Protein AF-A0A3B0ZBC6-F1 (afdb_monomer_lite)

pLDDT: mean 84.9, std 15.96, range [41.78, 98.44]

Radius of gyration: 20.42 Å; chains: 1; bounding box: 63×28×61 Å

Foldseek 3Di:
DDDPDPVPDDPVVVVVVVVVVVVLFFFDFDAKAKEDLPAADAPPDDDDPPDDSNQKIKMWIWGDDPPFIKIKIWIAGPVRHTPDIFIWTWHRAWDDDPDDDPVAPPPDFTWTWTATPNGTWIWTDRHPDRYIHTDPPVVCCCRPPVPDD

Secondary structure (DSSP, 8-state):
-----GGGS-HHHHHHHHHHHHHTTSPEEEEEEEE-TTSPPPTT----TT--GGGEEEEEEEEE-SS-EEEEEEEEETT--EEEEEEEEE-SS-B--SS--TTSPTT-SEEEEEEETTEEEEEEE-SSSSEEEE---HHHHIIIIIT--

Organism: NCBI:txid652676

Structure (mmCIF, N/CA/C/O backbone):
data_AF-A0A3B0ZBC6-F1
#
_entry.id   AF-A0A3B0ZBC6-F1
#
loop_
_atom_site.group_PDB
_atom_site.id
_atom_site.type_symbol
_atom_site.label_atom_id
_atom_site.label_alt_id
_atom_site.label_comp_id
_atom_site.label_asym_id
_atom_site.label_entity_id
_atom_site.label_seq_id
_atom_site.pdbx_PDB_ins_code
_atom_site.Cartn_x
_atom_site.Cartn_y
_atom_site.Cartn_z
_atom_site.occupancy
_atom_site.B_iso_or_equiv
_atom_site.auth_seq_id
_atom_site.auth_comp_id
_atom_site.auth_asym_id
_atom_site.auth_atom_id
_atom_site.pdbx_PDB_model_num
ATOM 1 N N . MET A 1 1 ? 42.686 1.312 35.443 1.00 41.78 1 MET A N 1
ATOM 2 C CA . MET A 1 1 ? 41.661 1.709 34.455 1.00 41.78 1 MET A CA 1
ATOM 3 C C . MET A 1 1 ? 40.325 1.563 35.169 1.00 41.78 1 MET A C 1
ATOM 5 O O . MET A 1 1 ? 40.028 0.471 35.619 1.00 41.78 1 MET A O 1
ATOM 9 N N . SER A 1 2 ? 39.668 2.675 35.506 1.00 43.94 2 SER A N 1
ATOM 10 C CA . SER A 1 2 ? 38.546 2.700 36.460 1.00 43.94 2 SER A CA 1
ATOM 11 C C . SER A 1 2 ? 37.248 2.289 35.766 1.00 43.94 2 SER A C 1
ATOM 13 O O . SER A 1 2 ? 36.733 3.044 34.941 1.00 43.94 2 SER A O 1
ATOM 15 N N . ASP A 1 3 ? 36.731 1.111 36.120 1.00 49.94 3 ASP A N 1
ATOM 16 C CA . ASP A 1 3 ? 35.382 0.664 35.775 1.00 49.94 3 ASP A CA 1
ATOM 17 C C . ASP A 1 3 ? 34.362 1.561 36.480 1.00 49.94 3 ASP A C 1
ATOM 19 O O . ASP A 1 3 ? 34.020 1.388 37.654 1.00 49.94 3 ASP A O 1
ATOM 23 N N . LYS A 1 4 ? 33.884 2.580 35.765 1.00 50.72 4 LYS A N 1
ATOM 24 C CA . LYS A 1 4 ? 32.774 3.410 36.227 1.00 50.72 4 LYS A CA 1
ATOM 25 C C . LYS A 1 4 ? 31.479 2.622 36.047 1.00 50.72 4 LYS A C 1
ATOM 27 O O . LYS A 1 4 ? 30.838 2.673 35.003 1.00 50.72 4 LYS A O 1
ATOM 32 N N . ASN A 1 5 ? 31.113 1.885 37.093 1.00 54.44 5 ASN A N 1
ATOM 33 C CA . ASN A 1 5 ? 29.823 1.218 37.227 1.00 54.44 5 ASN A CA 1
ATOM 34 C C . ASN A 1 5 ? 28.679 2.231 37.052 1.00 54.44 5 ASN A C 1
ATOM 36 O O . ASN A 1 5 ? 28.522 3.145 37.860 1.00 54.44 5 ASN A O 1
ATOM 40 N N . ILE A 1 6 ? 27.842 2.034 36.033 1.00 55.28 6 ILE A N 1
ATOM 41 C CA . ILE A 1 6 ? 26.668 2.869 35.697 1.00 55.28 6 ILE A CA 1
ATOM 42 C C . ILE A 1 6 ? 25.692 3.014 36.889 1.00 55.28 6 ILE A C 1
ATOM 44 O O . ILE A 1 6 ? 24.939 3.986 36.991 1.00 55.28 6 ILE A O 1
ATOM 48 N N . PHE A 1 7 ? 25.749 2.094 37.856 1.00 57.31 7 PHE A N 1
ATOM 49 C CA . PHE A 1 7 ? 24.942 2.105 39.075 1.00 57.31 7 PHE A CA 1
ATOM 50 C C . PHE A 1 7 ? 25.251 3.250 40.055 1.00 57.31 7 PHE A C 1
ATOM 52 O O . PHE A 1 7 ? 24.405 3.530 40.906 1.00 57.31 7 PHE A O 1
ATOM 59 N N . SER A 1 8 ? 26.376 3.961 39.919 1.00 61.16 8 SER A N 1
ATOM 60 C CA . SER A 1 8 ? 26.730 5.097 40.791 1.00 61.16 8 SER A CA 1
ATOM 61 C C . SER A 1 8 ? 26.214 6.458 40.307 1.00 61.16 8 SER A C 1
ATOM 63 O O . SER A 1 8 ? 26.378 7.458 41.002 1.00 61.16 8 SER A O 1
ATOM 65 N N . LEU A 1 9 ? 25.570 6.521 39.135 1.00 60.12 9 LEU A N 1
ATOM 66 C CA . LEU A 1 9 ? 25.073 7.782 38.586 1.00 60.12 9 LEU A CA 1
ATOM 67 C C . LEU A 1 9 ? 23.843 8.306 39.359 1.00 60.12 9 LEU A C 1
ATOM 69 O O . LEU A 1 9 ? 22.997 7.508 39.788 1.00 60.12 9 LEU A O 1
ATOM 73 N N . PRO A 1 10 ? 23.703 9.637 39.513 1.00 67.00 10 PRO A N 1
ATOM 74 C CA . PRO A 1 10 ? 22.519 10.244 40.119 1.00 67.00 10 PRO A CA 1
ATOM 75 C C . PRO A 1 10 ? 21.258 9.912 39.306 1.00 67.00 10 PRO A C 1
ATOM 77 O O . PRO A 1 10 ? 21.318 9.709 38.092 1.00 67.00 10 PRO A O 1
ATOM 80 N N . ALA A 1 11 ? 20.101 9.844 39.974 1.00 63.34 11 ALA A N 1
ATOM 81 C CA . ALA A 1 11 ? 18.840 9.394 39.373 1.00 63.34 11 ALA A CA 1
ATOM 82 C C . ALA A 1 11 ? 18.461 10.169 38.095 1.00 63.34 11 ALA A C 1
ATOM 84 O O . ALA A 1 11 ? 17.977 9.572 37.138 1.00 63.34 11 ALA A O 1
ATOM 85 N N . SER A 1 12 ? 18.773 11.467 38.035 1.00 54.94 12 SER A N 1
ATOM 86 C CA . SER A 1 12 ? 18.583 12.317 36.852 1.00 54.94 12 SER A CA 1
ATOM 87 C C . SER A 1 12 ? 19.389 11.850 35.632 1.00 54.94 12 SER A C 1
ATOM 89 O O . SER A 1 12 ? 18.866 11.835 34.521 1.00 54.94 12 SER A O 1
ATOM 91 N N . TYR A 1 13 ? 20.628 11.394 35.833 1.00 60.81 13 TYR A N 1
ATOM 92 C CA . TYR A 1 13 ? 21.471 10.845 34.768 1.00 60.81 13 TYR A CA 1
ATOM 93 C C . TYR A 1 13 ? 21.018 9.450 34.332 1.00 60.81 13 TYR A C 1
ATOM 95 O O . TYR A 1 13 ? 21.04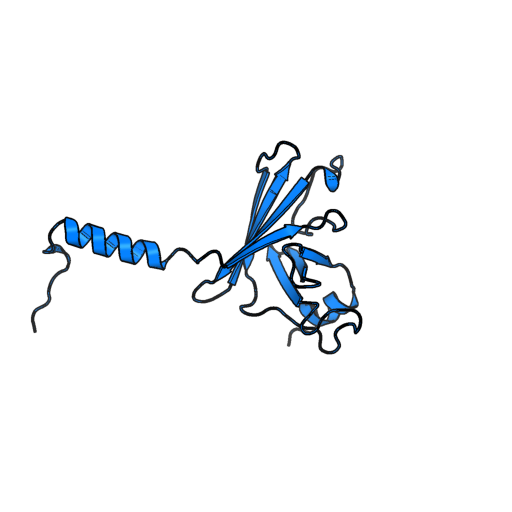9 9.146 33.144 1.00 60.81 13 TYR A O 1
ATOM 103 N N . LYS A 1 14 ? 20.544 8.610 35.260 1.00 60.31 14 LYS A N 1
ATOM 104 C CA . LYS A 1 14 ? 19.974 7.292 34.923 1.00 60.31 14 LYS A CA 1
ATOM 105 C C . LYS A 1 14 ? 18.704 7.429 34.081 1.00 60.31 14 LYS A C 1
ATOM 107 O O . LYS A 1 14 ? 18.565 6.722 33.089 1.00 60.31 14 LYS A O 1
ATOM 112 N N . ILE A 1 15 ? 17.825 8.373 34.427 1.00 61.81 15 ILE A N 1
ATOM 113 C CA . ILE A 1 15 ? 16.622 8.687 33.642 1.00 61.81 15 ILE A CA 1
ATOM 114 C C . ILE A 1 15 ? 17.011 9.201 32.252 1.00 61.81 15 ILE A C 1
ATOM 116 O O . ILE A 1 15 ? 16.472 8.715 31.265 1.00 61.81 15 ILE A O 1
ATOM 120 N N . ALA A 1 16 ? 17.985 10.112 32.153 1.00 60.56 16 ALA A N 1
ATOM 121 C CA . ALA A 1 16 ? 18.453 10.627 30.866 1.00 60.56 16 ALA A CA 1
ATOM 122 C C . ALA A 1 16 ? 19.068 9.533 29.968 1.00 60.56 16 ALA A C 1
ATOM 124 O O . ALA A 1 16 ? 18.787 9.495 28.772 1.00 60.56 16 ALA A O 1
ATOM 125 N N . VAL A 1 17 ? 19.853 8.611 30.539 1.00 60.88 17 VAL A N 1
ATOM 126 C CA . VAL A 1 17 ? 20.435 7.468 29.810 1.00 60.88 17 VAL A CA 1
ATOM 127 C C . VAL A 1 17 ? 19.352 6.482 29.362 1.00 60.88 17 VAL A C 1
ATOM 129 O O . VAL A 1 17 ? 19.368 6.046 28.216 1.00 60.88 17 VAL A O 1
ATOM 132 N N . ILE A 1 18 ? 18.373 6.167 30.217 1.00 60.47 18 ILE A N 1
ATOM 133 C CA . ILE A 1 18 ? 17.237 5.308 29.844 1.00 60.47 18 ILE A CA 1
ATOM 134 C C . ILE A 1 18 ? 16.399 5.975 28.744 1.00 60.47 18 ILE A C 1
ATOM 136 O O . ILE A 1 18 ? 16.032 5.320 27.776 1.00 60.47 18 ILE A O 1
ATOM 140 N N . MET A 1 19 ? 16.141 7.280 28.839 1.00 58.19 19 MET A N 1
ATOM 141 C CA . MET A 1 19 ? 15.355 8.015 27.845 1.00 58.19 19 MET A CA 1
ATOM 142 C C . MET A 1 19 ? 16.068 8.097 26.486 1.00 58.19 19 MET A C 1
ATOM 144 O O . MET A 1 19 ? 15.410 7.949 25.458 1.00 58.19 19 MET A O 1
ATOM 148 N N . SER A 1 20 ? 17.402 8.250 26.459 1.00 56.81 20 SER A N 1
ATOM 149 C CA . SER A 1 20 ? 18.165 8.227 25.199 1.00 56.81 20 SER A CA 1
ATOM 150 C C . SER A 1 20 ? 18.244 6.822 24.576 1.00 56.81 20 SER A C 1
ATOM 152 O O . SER A 1 20 ? 18.172 6.682 23.352 1.00 56.81 20 SER A O 1
ATOM 154 N N . LEU A 1 21 ? 18.287 5.768 25.400 1.00 54.16 21 LEU A N 1
ATOM 155 C CA . LEU A 1 21 ? 18.194 4.375 24.944 1.00 54.16 21 LEU A CA 1
ATOM 156 C C . LEU A 1 21 ? 16.801 4.030 24.394 1.00 54.16 21 LEU A C 1
ATOM 158 O O . LEU A 1 21 ? 16.717 3.357 23.373 1.00 54.16 21 LEU A O 1
ATOM 162 N N . VAL A 1 22 ? 15.720 4.522 25.009 1.00 52.81 22 VAL A N 1
ATOM 163 C CA . VAL A 1 22 ? 14.333 4.275 24.561 1.00 52.81 22 VAL A CA 1
ATOM 164 C C . VAL A 1 22 ? 14.011 5.009 23.252 1.00 52.81 22 VAL A C 1
ATOM 166 O O . VAL A 1 22 ? 13.323 4.454 22.396 1.00 52.81 22 VAL A O 1
ATOM 169 N N . PHE A 1 23 ? 14.557 6.212 23.037 1.00 48.59 23 PHE A N 1
ATOM 170 C CA . PHE A 1 23 ? 14.397 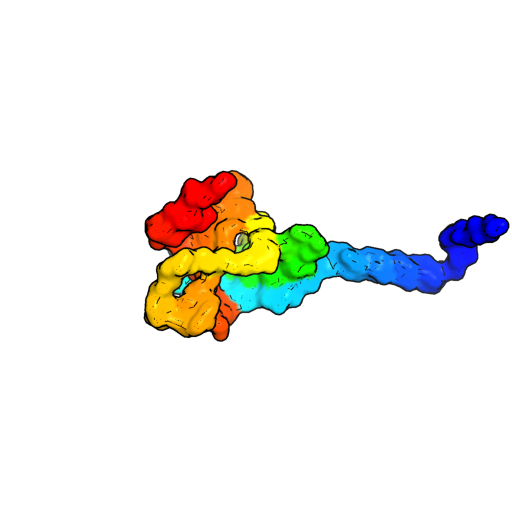6.935 21.766 1.00 48.59 23 PHE A CA 1
ATOM 171 C C . PHE A 1 23 ? 15.093 6.251 20.583 1.00 48.59 23 PHE A C 1
ATOM 173 O O . PHE A 1 23 ? 14.674 6.428 19.443 1.00 48.59 23 PHE A O 1
ATOM 180 N N . SER A 1 24 ? 16.118 5.437 20.841 1.00 49.84 24 SER A N 1
ATOM 181 C CA . SER A 1 24 ? 16.903 4.781 19.788 1.00 49.84 24 SER A CA 1
ATOM 182 C C . SER A 1 24 ? 16.216 3.550 19.172 1.00 49.84 24 SER A C 1
ATOM 184 O O . SER A 1 24 ? 16.752 2.971 18.229 1.00 49.84 24 SER A O 1
ATOM 186 N N . ILE A 1 25 ? 15.055 3.124 19.692 1.00 53.09 25 ILE A N 1
ATOM 187 C CA . ILE A 1 25 ? 14.391 1.860 19.303 1.00 53.09 25 ILE A CA 1
ATOM 188 C C . ILE A 1 25 ? 13.072 2.070 18.545 1.00 53.09 25 ILE A C 1
ATOM 190 O O . ILE A 1 25 ? 12.542 1.124 17.964 1.00 53.09 25 ILE A O 1
ATOM 194 N N . ALA A 1 26 ? 12.529 3.288 18.522 1.00 57.31 26 ALA A N 1
ATOM 195 C CA . ALA A 1 26 ? 11.337 3.597 17.742 1.00 57.31 26 ALA A CA 1
ATOM 196 C C . ALA A 1 26 ? 11.763 4.121 16.367 1.00 57.31 26 ALA A C 1
ATOM 198 O O . ALA A 1 26 ? 12.357 5.193 16.273 1.00 57.31 26 ALA A O 1
ATOM 199 N N . GLY A 1 27 ? 11.479 3.367 15.300 1.00 64.00 27 GLY A N 1
ATOM 200 C CA . GLY A 1 27 ? 11.673 3.859 13.935 1.00 64.00 27 GLY A CA 1
ATOM 201 C C . GLY A 1 27 ? 10.962 5.203 13.747 1.00 64.00 27 GLY A C 1
ATOM 202 O O . GLY A 1 27 ? 9.851 5.404 14.247 1.00 64.00 27 GLY A O 1
ATOM 203 N N . CYS A 1 28 ? 11.599 6.141 13.048 1.00 76.38 28 CYS A N 1
ATOM 204 C CA . CYS A 1 28 ? 10.958 7.405 12.707 1.00 76.38 28 CYS A CA 1
ATOM 205 C C . CYS A 1 28 ? 9.931 7.150 11.606 1.00 76.38 28 CYS A C 1
ATOM 207 O O . CYS A 1 28 ? 10.257 6.554 10.577 1.00 76.38 28 CYS A O 1
ATOM 209 N N . LYS A 1 29 ? 8.698 7.616 11.820 1.00 88.44 29 LYS A N 1
ATOM 210 C CA . LYS A 1 29 ? 7.683 7.652 10.770 1.00 88.44 29 LYS A CA 1
ATOM 211 C C . LYS A 1 29 ? 8.182 8.566 9.656 1.00 88.44 29 LYS A C 1
ATOM 213 O O . LYS A 1 29 ? 8.371 9.758 9.884 1.00 88.44 29 LYS A O 1
ATOM 218 N N . GLU A 1 30 ? 8.395 8.002 8.479 1.00 88.06 30 GLU A N 1
ATOM 219 C CA . GLU A 1 30 ? 8.911 8.724 7.321 1.00 88.06 30 GLU A CA 1
ATOM 220 C C . GLU A 1 30 ? 7.772 9.366 6.529 1.00 88.06 30 GLU A C 1
ATOM 222 O O . GLU A 1 30 ? 7.844 10.534 6.154 1.00 88.06 30 GLU A O 1
ATOM 227 N N . SER A 1 31 ? 6.695 8.615 6.296 1.00 92.69 31 SER A N 1
ATOM 228 C CA . SER A 1 31 ? 5.596 9.048 5.433 1.00 92.69 31 SER A CA 1
ATOM 229 C C . SER A 1 31 ? 4.288 8.309 5.733 1.00 92.69 31 SER A C 1
ATOM 231 O O . SER A 1 31 ? 4.271 7.290 6.430 1.00 92.69 31 SER A O 1
ATOM 233 N N . SER A 1 32 ? 3.183 8.868 5.232 1.00 96.75 32 SER A N 1
ATOM 234 C CA . SER A 1 32 ? 1.824 8.330 5.345 1.00 96.75 32 SER A CA 1
ATOM 235 C C . SER A 1 32 ? 1.106 8.389 4.017 1.00 96.75 32 SER A C 1
ATOM 237 O O . SER A 1 32 ? 1.160 9.410 3.334 1.00 96.75 32 SER A O 1
ATOM 239 N N . PHE A 1 33 ? 0.345 7.341 3.733 1.00 98.19 33 PHE A N 1
ATOM 240 C CA . PHE A 1 33 ? -0.455 7.224 2.526 1.00 98.19 33 PHE A CA 1
ATOM 241 C C . PHE A 1 33 ? -1.833 6.657 2.843 1.00 98.19 33 PHE A C 1
ATOM 243 O O . PHE A 1 33 ? -2.029 5.949 3.837 1.00 98.19 33 PHE A O 1
ATOM 250 N N . GLU A 1 34 ? -2.779 6.936 1.960 1.00 98.19 34 GLU A N 1
ATOM 251 C CA . GLU A 1 34 ? -4.120 6.367 1.967 1.00 98.19 34 GLU A CA 1
ATOM 252 C C . GLU A 1 34 ? -4.314 5.470 0.743 1.00 98.19 34 GLU A C 1
ATOM 254 O O . GLU A 1 34 ? -3.836 5.769 -0.351 1.00 98.19 34 GLU A O 1
ATOM 259 N N . LEU A 1 35 ? -4.990 4.339 0.930 1.00 98.25 35 LEU A N 1
ATOM 260 C CA . LEU A 1 35 ? -5.336 3.460 -0.178 1.00 98.25 35 LEU A CA 1
ATOM 261 C C . LEU A 1 35 ? -6.363 4.174 -1.055 1.00 98.25 35 LEU A C 1
ATOM 263 O O . LEU A 1 35 ? -7.401 4.612 -0.552 1.00 98.25 35 LEU A O 1
ATOM 267 N N . SER A 1 36 ? -6.108 4.232 -2.360 1.00 97.75 36 SER A N 1
ATOM 268 C CA . SER A 1 36 ? -7.053 4.812 -3.312 1.00 97.75 36 SER A CA 1
ATOM 269 C C . SER A 1 36 ? -8.452 4.176 -3.181 1.00 97.75 36 SER A C 1
ATOM 271 O O . SER A 1 36 ? -8.552 2.948 -3.036 1.00 97.75 36 SER A O 1
ATOM 273 N N . PRO A 1 37 ? -9.543 4.965 -3.269 1.00 94.25 37 PRO A N 1
ATOM 274 C CA . PRO A 1 37 ? -10.910 4.440 -3.327 1.00 94.25 37 PRO A CA 1
ATOM 275 C C . PRO A 1 37 ? -11.144 3.484 -4.505 1.00 94.25 37 PRO A C 1
ATOM 277 O O . PRO A 1 37 ? -11.954 2.570 -4.404 1.00 94.25 37 PRO A O 1
ATOM 280 N N . GLU A 1 38 ? -10.408 3.665 -5.604 1.00 94.81 38 GLU A N 1
ATOM 281 C CA . GLU A 1 38 ? -10.494 2.817 -6.801 1.00 94.81 38 GLU A CA 1
ATOM 282 C C . GLU A 1 38 ? -9.695 1.514 -6.669 1.00 94.81 38 GLU A C 1
ATOM 284 O O . GLU A 1 38 ? -9.802 0.619 -7.505 1.00 94.81 38 GLU A O 1
ATOM 289 N N . SER A 1 39 ? -8.860 1.398 -5.635 1.00 96.56 39 SER A N 1
ATOM 290 C CA . SER A 1 39 ? -8.037 0.217 -5.417 1.00 96.56 39 SER A CA 1
ATOM 291 C C . SER A 1 39 ? -8.745 -0.794 -4.521 1.00 96.56 39 SER A C 1
ATOM 293 O O . SER A 1 39 ? -9.440 -0.431 -3.570 1.00 96.56 39 SER A O 1
ATOM 295 N N . ARG A 1 40 ? -8.534 -2.086 -4.783 1.00 96.12 40 ARG A N 1
ATOM 296 C CA . ARG A 1 40 ? -8.986 -3.164 -3.895 1.00 96.12 40 ARG A CA 1
ATOM 297 C C . ARG A 1 40 ? -8.245 -3.143 -2.553 1.00 96.12 40 ARG A C 1
ATOM 299 O O . ARG A 1 40 ? -7.166 -2.568 -2.431 1.00 96.12 40 ARG A O 1
ATOM 306 N N . LEU A 1 41 ? -8.798 -3.826 -1.549 1.00 96.50 41 LEU A N 1
ATOM 307 C CA . LEU A 1 41 ? -8.051 -4.107 -0.321 1.00 96.50 41 LEU A CA 1
ATOM 308 C C . LEU A 1 41 ? -6.864 -5.049 -0.614 1.00 96.50 41 LEU A C 1
ATOM 310 O O . LEU A 1 41 ? -6.912 -5.822 -1.580 1.00 96.50 41 LEU A O 1
ATOM 314 N N . PRO A 1 42 ? -5.799 -5.001 0.205 1.00 96.62 42 PRO A N 1
ATOM 315 C CA . PRO A 1 42 ? -4.721 -5.974 0.138 1.00 96.62 42 PRO A CA 1
ATOM 316 C C . PRO A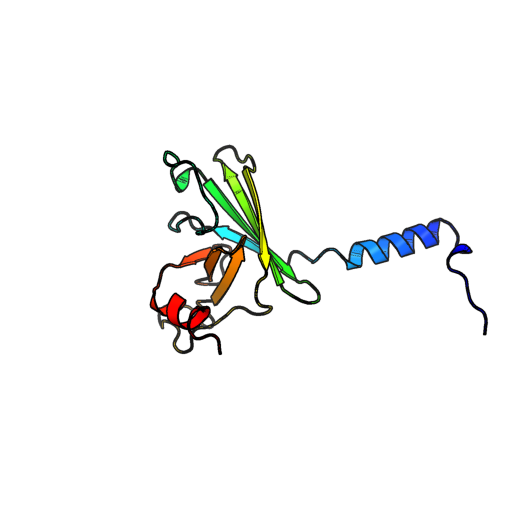 1 42 ? -5.209 -7.410 0.347 1.00 96.62 42 PRO A C 1
ATOM 318 O O . PRO A 1 42 ? -6.103 -7.648 1.156 1.00 96.62 42 PRO A O 1
ATOM 321 N N . LYS A 1 43 ? -4.562 -8.374 -0.313 1.00 95.62 43 LYS A N 1
ATOM 322 C CA . LYS A 1 43 ? -4.904 -9.808 -0.283 1.00 95.62 43 LYS A CA 1
ATOM 323 C C . LYS A 1 43 ? -4.805 -10.437 1.110 1.00 95.62 43 LYS A C 1
ATOM 325 O O . LYS A 1 43 ? -5.450 -11.442 1.361 1.00 95.62 43 LYS A O 1
ATOM 330 N N . TRP A 1 44 ? -4.019 -9.851 2.015 1.00 95.25 44 TRP A N 1
ATOM 331 C CA . TRP A 1 44 ? -3.908 -10.280 3.416 1.00 95.25 44 TRP A CA 1
ATOM 332 C C . TRP A 1 44 ? -4.988 -9.683 4.337 1.00 95.25 44 TRP A C 1
ATOM 334 O O . TRP A 1 44 ? -4.944 -9.908 5.546 1.00 95.25 44 TRP A O 1
ATOM 344 N N . ILE A 1 45 ? -5.913 -8.873 3.807 1.00 94.00 45 ILE A N 1
ATOM 345 C CA . ILE A 1 45 ? -7.074 -8.369 4.547 1.00 94.00 45 ILE A CA 1
ATOM 346 C C . ILE A 1 45 ? -8.312 -9.119 4.073 1.00 94.00 45 ILE A C 1
ATOM 348 O O . ILE A 1 45 ? -8.801 -8.908 2.965 1.00 94.00 45 ILE A O 1
ATOM 352 N N . GLU A 1 46 ? -8.856 -9.938 4.962 1.00 87.31 46 GLU A N 1
ATOM 353 C CA . GLU A 1 46 ? -10.163 -10.557 4.790 1.00 87.31 46 GLU A CA 1
ATOM 354 C C . GLU A 1 46 ? -11.222 -9.678 5.463 1.00 87.31 46 GLU A C 1
ATOM 356 O O . GLU A 1 46 ? -11.083 -9.278 6.624 1.00 87.31 46 GLU A O 1
ATOM 361 N N . VAL A 1 47 ? -12.271 -9.340 4.716 1.00 84.31 47 VAL A N 1
ATOM 362 C CA . VAL A 1 47 ? -13.453 -8.630 5.220 1.00 84.31 47 VAL A CA 1
ATOM 363 C C . VAL A 1 47 ? -14.681 -9.510 5.038 1.00 84.31 47 VAL A C 1
ATOM 365 O O . VAL A 1 47 ? -14.696 -10.394 4.182 1.00 84.31 47 VAL A O 1
ATOM 368 N N . GLU A 1 48 ? -15.710 -9.267 5.845 1.00 80.88 48 GLU A N 1
ATOM 369 C CA . GLU A 1 48 ? -16.978 -9.990 5.753 1.00 80.88 48 GLU A CA 1
ATOM 370 C C . GLU A 1 48 ? -17.546 -9.917 4.330 1.00 80.88 48 GLU A C 1
ATOM 372 O O . GLU A 1 48 ? -17.528 -8.856 3.707 1.00 80.88 48 GLU A O 1
ATOM 377 N N . ALA A 1 49 ? -18.093 -11.027 3.827 1.00 69.00 49 ALA A N 1
ATOM 378 C CA . ALA A 1 49 ? -18.536 -11.149 2.432 1.00 69.00 49 ALA A CA 1
ATOM 379 C C . ALA A 1 49 ? -19.610 -10.122 2.015 1.00 69.00 49 ALA A C 1
ATOM 381 O O . ALA A 1 49 ? -19.793 -9.863 0.829 1.00 69.00 49 ALA A O 1
ATOM 382 N N . SER A 1 50 ? -20.326 -9.538 2.980 1.00 71.56 50 SER A N 1
ATOM 383 C CA . SER A 1 50 ? -21.334 -8.501 2.750 1.00 71.56 50 SER A CA 1
ATOM 384 C C . SER A 1 50 ? -20.787 -7.069 2.776 1.00 71.56 50 SER A C 1
ATOM 386 O O . SER A 1 50 ? -21.559 -6.139 2.558 1.00 71.56 50 SER A O 1
ATOM 388 N N . ALA A 1 51 ? -19.510 -6.864 3.107 1.00 79.12 51 ALA A N 1
ATOM 389 C CA . ALA A 1 51 ? -18.924 -5.536 3.244 1.00 79.12 51 ALA A CA 1
ATOM 390 C C . ALA A 1 51 ? -18.395 -5.018 1.899 1.00 79.12 51 ALA A C 1
ATOM 392 O O . ALA A 1 51 ? -17.697 -5.721 1.165 1.00 79.12 51 ALA A O 1
ATOM 393 N N . SER A 1 52 ? -18.707 -3.763 1.579 1.00 87.38 52 SER A N 1
ATOM 394 C CA . SER A 1 52 ? -18.187 -3.099 0.389 1.00 87.38 52 SER A CA 1
ATOM 395 C C . SER A 1 52 ? -16.755 -2.628 0.625 1.00 87.38 52 SER A C 1
ATOM 397 O O . SER A 1 52 ? -16.391 -2.202 1.722 1.00 87.38 52 SER A O 1
ATOM 399 N N . ARG A 1 53 ? -15.936 -2.596 -0.435 1.00 90.81 53 ARG A N 1
ATOM 400 C CA . ARG A 1 53 ? -14.613 -1.948 -0.402 1.00 90.81 53 ARG A CA 1
ATOM 401 C C . ARG A 1 53 ? -14.703 -0.519 0.140 1.00 90.81 53 ARG A C 1
ATOM 403 O O . ARG A 1 53 ? -13.817 -0.101 0.885 1.00 90.81 53 ARG A O 1
ATOM 410 N N . ASN A 1 54 ? -15.767 0.199 -0.212 1.00 90.12 54 ASN A N 1
ATOM 411 C CA . ASN A 1 54 ? -15.972 1.596 0.164 1.00 90.12 54 ASN A CA 1
ATOM 412 C C . ASN A 1 54 ? -16.329 1.786 1.643 1.00 90.12 54 ASN A C 1
ATOM 414 O O . ASN A 1 54 ? -16.248 2.910 2.126 1.00 90.12 54 ASN A O 1
ATOM 418 N N . ASP A 1 55 ? -16.643 0.712 2.375 1.00 92.44 55 ASP A N 1
ATOM 419 C CA . ASP A 1 55 ? -16.944 0.772 3.809 1.00 92.44 55 ASP A CA 1
ATOM 420 C C . ASP A 1 55 ? -15.682 0.894 4.677 1.00 92.44 55 ASP A C 1
ATOM 422 O O . ASP A 1 55 ? -15.756 0.988 5.908 1.00 92.44 55 ASP A O 1
ATOM 426 N N . TYR A 1 56 ? -14.509 0.887 4.038 1.00 94.31 56 TYR A N 1
ATOM 427 C CA . TYR A 1 56 ? -13.228 0.887 4.715 1.00 94.31 56 TYR A CA 1
ATOM 428 C C . TYR A 1 56 ? -12.287 1.972 4.218 1.00 94.31 56 TYR A C 1
ATOM 430 O O . TYR A 1 56 ? -12.098 2.197 3.019 1.00 94.31 56 TYR A O 1
ATOM 438 N N . LYS A 1 57 ? -11.573 2.549 5.179 1.00 96.81 57 LYS A N 1
ATOM 439 C CA . LYS A 1 57 ? -10.382 3.356 4.945 1.00 96.81 57 LYS A CA 1
ATOM 440 C C . LYS A 1 57 ? -9.153 2.551 5.344 1.00 96.81 57 LYS A C 1
ATOM 442 O O . LYS A 1 57 ? -9.089 2.023 6.453 1.00 96.81 57 LYS A O 1
ATOM 447 N N . LEU A 1 58 ? -8.164 2.480 4.460 1.00 97.88 58 LEU A N 1
ATOM 448 C CA . LEU A 1 58 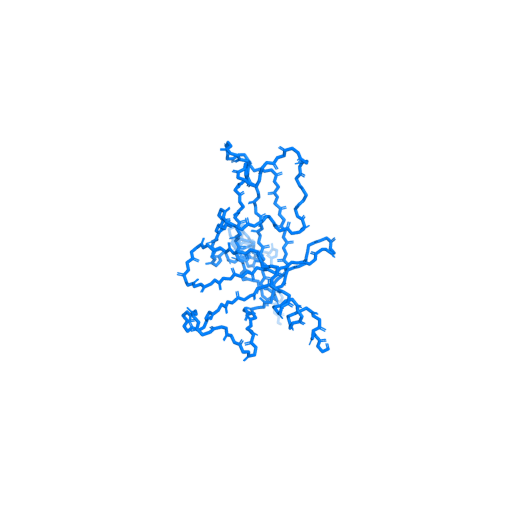? -6.872 1.866 4.751 1.00 97.88 58 LEU A CA 1
ATOM 449 C C . LEU A 1 58 ? -5.781 2.924 4.636 1.00 97.88 58 LEU A C 1
ATOM 451 O O . LEU A 1 58 ? -5.666 3.588 3.610 1.00 97.88 58 LEU A O 1
ATOM 455 N N . THR A 1 59 ? -4.972 3.061 5.681 1.00 98.31 59 THR A N 1
ATOM 456 C CA . THR A 1 59 ? -3.774 3.907 5.658 1.00 98.31 59 THR A CA 1
ATOM 457 C C . THR A 1 59 ? -2.524 3.058 5.811 1.00 98.31 59 THR A C 1
ATOM 459 O O . THR A 1 59 ? -2.559 2.033 6.495 1.00 98.31 59 THR A O 1
ATOM 462 N N . MET A 1 60 ? -1.419 3.528 5.250 1.00 98.06 60 MET A N 1
ATOM 463 C CA . MET A 1 60 ? -0.096 2.928 5.372 1.00 98.06 60 MET A CA 1
ATOM 464 C C . MET A 1 60 ? 0.891 3.977 5.881 1.00 98.06 60 MET A C 1
ATOM 466 O O . MET A 1 60 ? 0.946 5.082 5.348 1.00 98.06 60 MET A O 1
ATOM 470 N N . ASP A 1 61 ? 1.673 3.625 6.897 1.00 96.38 61 ASP A N 1
ATOM 471 C CA . ASP A 1 61 ? 2.785 4.433 7.397 1.00 96.38 61 ASP A CA 1
ATOM 472 C C . ASP A 1 61 ? 4.106 3.699 7.139 1.00 96.38 61 ASP A C 1
ATOM 474 O O . ASP A 1 61 ? 4.232 2.541 7.544 1.00 96.38 61 ASP A O 1
ATOM 478 N N . TYR A 1 62 ? 5.090 4.364 6.527 1.00 93.31 62 TYR A N 1
ATOM 479 C CA . TYR A 1 62 ? 6.454 3.831 6.443 1.00 93.31 62 TYR A CA 1
ATOM 480 C C . TYR A 1 62 ? 7.294 4.287 7.627 1.00 93.31 62 TYR A C 1
ATOM 482 O O . TYR A 1 62 ? 7.245 5.448 8.048 1.00 93.31 62 TYR A O 1
ATOM 490 N N . TYR A 1 63 ? 8.103 3.363 8.127 1.00 90.56 63 TYR A N 1
ATOM 491 C CA . TYR A 1 63 ? 9.078 3.588 9.176 1.00 90.56 63 TYR A CA 1
ATOM 492 C C . TYR A 1 63 ? 10.451 3.124 8.704 1.00 90.56 63 TYR A C 1
ATOM 494 O O . TYR A 1 63 ? 10.614 1.986 8.262 1.00 90.56 63 TYR A O 1
ATOM 502 N N . LEU A 1 64 ? 11.458 3.982 8.864 1.00 81.69 64 LEU A N 1
ATOM 503 C CA . LEU A 1 64 ? 12.846 3.601 8.624 1.00 81.69 64 LEU A CA 1
ATOM 504 C C . LEU A 1 64 ? 13.435 2.986 9.890 1.00 81.69 64 LEU A C 1
ATOM 506 O O . LEU A 1 64 ? 13.632 3.665 10.901 1.00 81.69 64 LEU A O 1
ATOM 510 N N . GLY A 1 65 ? 13.713 1.686 9.824 1.00 73.19 65 GLY A N 1
ATOM 511 C CA . GLY A 1 65 ? 14.471 0.963 10.832 1.00 73.19 65 GLY A CA 1
ATOM 512 C C . GLY A 1 65 ? 15.952 0.829 10.453 1.00 73.19 65 GLY A C 1
ATOM 513 O O . GLY A 1 65 ? 16.336 1.001 9.295 1.00 73.19 65 GLY A O 1
ATOM 514 N N . PRO A 1 66 ? 16.819 0.469 11.414 1.00 70.06 66 PRO A N 1
ATOM 515 C CA . PRO A 1 66 ? 18.251 0.299 11.165 1.00 70.06 66 PRO A CA 1
ATOM 516 C C . PRO A 1 66 ? 18.599 -0.889 10.247 1.00 70.06 66 PRO A C 1
ATOM 518 O O . PRO A 1 66 ? 19.702 -0.920 9.706 1.00 70.06 66 PRO A O 1
ATOM 521 N N . LYS A 1 67 ? 17.697 -1.869 10.073 1.00 67.94 67 LYS A N 1
ATOM 522 C CA . LYS A 1 67 ? 17.931 -3.087 9.264 1.00 67.94 67 LYS A CA 1
ATOM 523 C C . LYS A 1 67 ? 16.978 -3.243 8.074 1.00 67.94 67 LYS A C 1
ATOM 525 O O . LYS A 1 67 ? 17.408 -3.722 7.030 1.00 67.94 67 LYS A O 1
ATOM 530 N N . SER A 1 68 ? 15.723 -2.830 8.216 1.00 72.50 68 SER A N 1
ATOM 531 C CA . SER A 1 68 ? 14.691 -2.861 7.173 1.00 72.50 68 SER A CA 1
ATOM 532 C C . SER A 1 68 ? 13.775 -1.645 7.301 1.00 72.50 68 SER A C 1
ATOM 534 O O . SER A 1 68 ? 13.727 -1.003 8.357 1.00 72.50 68 SER A O 1
ATOM 536 N N . ALA A 1 69 ? 13.070 -1.319 6.219 1.00 84.56 69 ALA A N 1
ATOM 537 C CA . ALA A 1 69 ? 11.921 -0.430 6.288 1.00 84.56 69 ALA A CA 1
ATOM 538 C C . ALA A 1 69 ? 10.681 -1.257 6.674 1.00 84.56 69 ALA A C 1
ATOM 540 O O . ALA A 1 69 ? 10.502 -2.381 6.198 1.00 84.56 69 ALA A O 1
ATOM 541 N N . GLU A 1 70 ? 9.836 -0.718 7.549 1.00 90.81 70 GLU A N 1
ATOM 542 C CA . GLU A 1 70 ? 8.582 -1.341 7.992 1.00 90.81 70 GLU A CA 1
ATOM 543 C C . GLU A 1 70 ? 7.400 -0.539 7.434 1.00 90.81 70 GLU A C 1
ATOM 545 O O . GLU A 1 70 ? 7.379 0.690 7.531 1.00 90.81 70 GLU A O 1
ATOM 550 N N . ALA A 1 71 ? 6.397 -1.228 6.892 1.00 94.25 71 ALA A N 1
ATOM 551 C CA . ALA A 1 71 ? 5.108 -0.645 6.540 1.00 94.25 71 ALA A CA 1
ATOM 552 C C . ALA A 1 71 ? 4.045 -1.062 7.564 1.00 94.25 71 ALA A C 1
ATOM 554 O O . ALA A 1 71 ? 3.818 -2.250 7.812 1.00 94.25 71 ALA A O 1
ATOM 555 N N . VAL A 1 72 ? 3.362 -0.080 8.151 1.00 96.06 72 VAL A N 1
ATOM 556 C CA . VAL A 1 72 ? 2.266 -0.299 9.100 1.00 96.06 72 VAL A CA 1
ATOM 557 C C . VAL A 1 72 ? 0.942 0.065 8.444 1.00 96.06 72 VAL A C 1
ATOM 559 O O . VAL A 1 72 ? 0.663 1.234 8.185 1.00 96.06 72 VAL A O 1
ATOM 562 N N . PHE A 1 73 ? 0.094 -0.936 8.243 1.00 97.81 73 PHE A N 1
ATOM 563 C CA . PHE A 1 73 ? -1.240 -0.810 7.668 1.00 97.81 73 PHE A CA 1
ATOM 564 C C . PHE A 1 73 ? -2.288 -0.688 8.769 1.00 97.81 73 PHE A C 1
ATOM 566 O O . PHE A 1 73 ? -2.254 -1.436 9.747 1.00 97.81 73 PHE A O 1
ATOM 573 N N . LYS A 1 74 ? -3.240 0.233 8.621 1.00 97.94 74 LYS A N 1
ATOM 574 C CA . LYS A 1 74 ? -4.330 0.452 9.584 1.00 97.94 74 LYS A CA 1
ATOM 575 C C . LYS A 1 74 ? -5.656 0.532 8.844 1.00 97.94 74 LYS A C 1
ATOM 577 O O . LYS A 1 74 ? -5.841 1.421 8.015 1.00 97.94 74 LYS A O 1
ATOM 582 N N . LEU A 1 75 ? -6.556 -0.400 9.150 1.00 97.31 75 LEU A N 1
ATOM 583 C CA . LEU A 1 75 ? -7.898 -0.459 8.576 1.00 97.31 75 LEU A CA 1
ATOM 584 C C . LEU A 1 75 ? -8.888 0.198 9.536 1.00 97.31 75 LEU A C 1
ATOM 586 O O . LEU A 1 75 ? -8.914 -0.125 10.729 1.00 97.31 75 LEU A O 1
ATOM 590 N N . TYR A 1 76 ? -9.727 1.070 9.004 1.00 96.56 76 TYR A N 1
ATOM 591 C CA . TYR A 1 76 ? -10.784 1.776 9.712 1.00 96.56 76 TYR A CA 1
ATOM 592 C C . TYR A 1 76 ? -12.118 1.515 9.020 1.00 96.56 76 TYR A C 1
ATOM 594 O O . TYR A 1 76 ? -12.153 1.383 7.797 1.00 96.56 76 TYR A O 1
ATOM 602 N N . ASP A 1 77 ? -13.202 1.447 9.789 1.00 93.81 77 ASP A N 1
ATOM 603 C CA . ASP A 1 77 ? -14.556 1.513 9.232 1.00 93.81 77 ASP A CA 1
ATOM 604 C C . ASP A 1 77 ? -14.977 2.967 8.933 1.00 93.81 77 ASP A C 1
ATOM 606 O O . ASP A 1 77 ? -14.258 3.917 9.263 1.00 93.81 77 ASP A O 1
ATOM 610 N N . LEU A 1 78 ? -16.156 3.148 8.328 1.00 90.44 78 LEU A N 1
ATOM 611 C CA . LEU A 1 78 ? -16.728 4.464 8.001 1.00 90.44 78 LEU A CA 1
ATOM 612 C C . LEU A 1 78 ? -16.910 5.400 9.205 1.00 90.44 78 LEU A C 1
ATOM 614 O O . LEU A 1 78 ? -16.917 6.617 9.037 1.00 90.44 78 LEU A O 1
ATOM 618 N N . ASN A 1 79 ? -17.024 4.858 10.421 1.00 93.69 79 ASN A N 1
ATOM 619 C CA . ASN A 1 79 ? -17.141 5.658 11.642 1.00 93.69 79 ASN A CA 1
ATOM 620 C C . ASN A 1 79 ? -15.768 6.104 12.175 1.00 93.69 79 ASN A C 1
ATOM 622 O O . ASN A 1 79 ? -15.676 6.678 13.261 1.00 93.69 79 ASN A O 1
ATOM 626 N N . GLY A 1 80 ? -14.684 5.798 11.453 1.00 93.69 80 GLY A N 1
ATOM 627 C CA . GLY A 1 80 ? -13.313 6.074 11.871 1.00 93.69 80 GLY A CA 1
ATOM 628 C C . GLY A 1 80 ? -12.810 5.129 12.965 1.00 93.69 80 GLY A C 1
ATOM 629 O O . GLY A 1 80 ? -11.727 5.349 13.517 1.00 93.69 80 GLY A O 1
ATOM 630 N N . LYS A 1 81 ? -13.545 4.059 13.297 1.00 95.50 81 LYS A N 1
ATOM 631 C CA . LYS A 1 81 ? -13.092 3.086 14.293 1.00 95.50 81 LYS A CA 1
ATOM 632 C C . LYS A 1 81 ? -12.050 2.174 13.657 1.00 95.50 81 LYS A C 1
ATOM 634 O O . LYS A 1 81 ? -12.306 1.495 12.665 1.00 95.50 81 LYS A O 1
ATOM 639 N N . LYS A 1 82 ? -10.863 2.118 14.269 1.00 96.75 82 LYS A N 1
ATOM 640 C CA . LYS A 1 82 ? -9.794 1.201 13.856 1.00 96.75 82 LYS A CA 1
ATOM 641 C C . LYS A 1 82 ? -10.248 -0.247 14.061 1.00 96.75 82 LYS A C 1
ATOM 643 O O . LYS A 1 82 ? -10.535 -0.649 15.189 1.00 96.75 82 LYS A O 1
ATOM 648 N N . LYS A 1 83 ? -10.292 -1.021 12.978 1.00 95.19 83 LYS A N 1
ATOM 649 C CA . LYS A 1 83 ? -10.677 -2.440 12.968 1.00 95.19 83 LYS A CA 1
ATOM 650 C C . LYS A 1 83 ? -9.467 -3.347 13.150 1.00 95.19 83 LYS A C 1
ATOM 652 O O . LYS A 1 83 ? -9.549 -4.319 13.890 1.00 95.19 83 LYS A O 1
ATOM 657 N N . MET A 1 84 ? -8.344 -3.007 12.518 1.00 95.25 84 MET A N 1
ATOM 658 C CA . MET A 1 84 ? -7.103 -3.774 12.627 1.00 95.25 84 MET A CA 1
ATOM 659 C C . MET A 1 84 ? -5.869 -2.927 12.318 1.00 95.25 84 MET A C 1
ATOM 661 O O . MET A 1 84 ? -5.958 -1.835 11.750 1.00 95.25 84 MET A O 1
ATOM 665 N N . GLN A 1 85 ? -4.712 -3.459 12.704 1.00 97.00 85 GLN A N 1
ATOM 666 C CA . GLN A 1 85 ? -3.402 -2.937 12.353 1.00 97.00 85 GLN A CA 1
ATOM 667 C C . GLN A 1 85 ? -2.483 -4.109 12.013 1.00 97.00 85 GLN A C 1
ATOM 669 O O . GLN A 1 85 ? -2.379 -5.046 12.801 1.00 97.00 85 GLN A O 1
ATOM 674 N N . LEU A 1 86 ? -1.821 -4.037 10.863 1.00 96.19 86 LEU A N 1
ATOM 675 C CA . LEU A 1 86 ? -0.914 -5.063 10.358 1.00 96.19 86 LEU A CA 1
ATOM 676 C C . LEU A 1 86 ? 0.450 -4.438 10.071 1.00 96.19 86 LEU A C 1
ATOM 678 O O . LEU A 1 86 ? 0.540 -3.257 9.736 1.00 96.19 86 LEU A O 1
ATOM 682 N N . LYS A 1 87 ? 1.508 -5.227 10.222 1.00 94.94 87 LYS A N 1
ATOM 683 C CA . LYS A 1 87 ? 2.884 -4.821 9.933 1.00 94.94 87 LYS A CA 1
ATOM 684 C C . LYS A 1 87 ? 3.433 -5.725 8.844 1.00 94.94 87 LYS A C 1
ATOM 686 O O . LYS A 1 87 ? 3.244 -6.937 8.922 1.00 94.94 87 LYS A O 1
ATOM 691 N N . GLY A 1 88 ? 4.083 -5.131 7.855 1.00 92.06 88 GLY A N 1
ATOM 692 C CA . GLY A 1 88 ? 4.786 -5.845 6.802 1.00 92.06 88 GLY A CA 1
ATOM 693 C C . GLY A 1 88 ? 6.199 -5.304 6.660 1.00 92.06 88 GLY A C 1
ATOM 694 O O . GLY A 1 88 ? 6.405 -4.089 6.672 1.00 92.06 88 GLY A O 1
ATOM 695 N N . ASP A 1 89 ? 7.162 -6.207 6.522 1.00 88.50 89 ASP A N 1
ATOM 696 C CA . ASP A 1 89 ? 8.511 -5.827 6.128 1.00 88.50 89 ASP A CA 1
ATOM 697 C C . ASP A 1 89 ? 8.510 -5.365 4.670 1.00 88.50 89 ASP A C 1
ATOM 699 O O . ASP A 1 89 ? 7.812 -5.924 3.818 1.00 88.50 89 ASP A O 1
ATOM 703 N N . THR A 1 90 ? 9.315 -4.346 4.392 1.00 87.44 90 THR A N 1
ATOM 704 C CA . THR A 1 90 ? 9.517 -3.804 3.047 1.00 87.44 90 THR A CA 1
ATOM 705 C C . THR A 1 90 ? 10.999 -3.766 2.713 1.00 87.44 90 THR A C 1
ATOM 707 O O . THR A 1 90 ? 11.868 -3.841 3.594 1.00 87.44 90 THR A O 1
ATOM 710 N N . ALA A 1 91 ? 11.306 -3.677 1.421 1.00 85.69 91 ALA A N 1
ATOM 711 C CA . ALA A 1 91 ? 12.672 -3.420 1.007 1.00 85.69 91 ALA A CA 1
ATOM 712 C C . ALA A 1 91 ? 13.098 -2.027 1.497 1.00 85.69 91 ALA A C 1
ATOM 714 O O . ALA A 1 91 ? 12.282 -1.137 1.702 1.00 85.69 91 ALA A O 1
ATOM 715 N N . ARG A 1 92 ? 14.405 -1.811 1.679 1.00 83.19 92 ARG A N 1
ATOM 716 C CA . ARG A 1 92 ? 14.912 -0.486 2.077 1.00 83.19 92 ARG A CA 1
ATOM 717 C C . ARG A 1 92 ? 14.638 0.591 1.022 1.00 83.19 92 ARG A C 1
ATOM 719 O O . ARG A 1 92 ? 14.569 1.769 1.354 1.00 83.19 92 ARG A O 1
ATOM 726 N N . TYR A 1 93 ? 14.561 0.180 -0.238 1.00 86.62 93 TYR A N 1
ATOM 727 C CA . TYR A 1 93 ? 14.319 1.049 -1.375 1.00 86.62 93 TYR A CA 1
ATOM 728 C C . TYR A 1 93 ? 13.194 0.462 -2.217 1.00 86.62 93 TYR A C 1
ATOM 730 O O . TYR A 1 93 ? 13.154 -0.764 -2.372 1.00 86.62 93 TYR A O 1
ATOM 738 N N . PRO A 1 94 ? 12.350 1.317 -2.813 1.00 90.38 94 PRO A N 1
ATOM 739 C CA . PRO A 1 94 ? 11.254 0.847 -3.630 1.00 90.38 94 PRO A CA 1
ATOM 740 C C . PRO A 1 94 ? 11.767 0.138 -4.875 1.00 90.38 94 PRO A C 1
ATOM 742 O O . PRO A 1 94 ? 12.741 0.555 -5.513 1.00 90.38 94 PRO A O 1
ATOM 745 N N . LEU A 1 95 ? 11.056 -0.914 -5.255 1.00 93.38 95 LEU A N 1
ATOM 746 C CA . LEU A 1 95 ? 11.342 -1.688 -6.448 1.00 93.38 95 LEU A CA 1
ATOM 747 C C . LEU A 1 95 ? 10.909 -0.929 -7.704 1.00 93.38 95 LEU A C 1
ATOM 749 O O . LEU A 1 95 ? 9.957 -0.137 -7.702 1.00 93.38 95 LEU A O 1
ATOM 753 N N . LYS A 1 96 ? 11.630 -1.198 -8.792 1.00 93.69 96 LYS A N 1
ATOM 754 C CA . LYS A 1 96 ? 11.393 -0.662 -10.133 1.00 93.69 96 LYS A CA 1
ATOM 755 C C . LYS A 1 96 ? 11.310 -1.806 -11.123 1.00 93.69 96 LYS A C 1
ATOM 757 O O . LYS A 1 96 ? 12.074 -2.758 -11.005 1.00 93.69 96 LYS A O 1
ATOM 762 N N . LEU A 1 97 ? 10.421 -1.663 -12.100 1.00 93.81 97 LEU A N 1
ATOM 763 C CA . LEU A 1 97 ? 10.434 -2.533 -13.268 1.00 93.81 97 LEU A CA 1
ATOM 764 C C . LEU A 1 97 ? 11.639 -2.192 -14.148 1.00 93.81 97 LEU A C 1
ATOM 766 O O . LEU A 1 97 ? 12.026 -1.024 -14.245 1.00 93.81 97 LEU A O 1
ATOM 770 N N . LYS A 1 98 ? 12.177 -3.195 -14.838 1.00 91.75 98 LYS A N 1
ATOM 771 C CA . LYS A 1 98 ? 13.212 -3.064 -15.871 1.00 91.75 98 LYS A CA 1
ATOM 772 C C . LYS A 1 98 ? 12.742 -2.137 -16.994 1.00 91.75 98 LYS A C 1
ATOM 774 O O . LYS A 1 98 ? 13.515 -1.307 -17.461 1.00 91.75 98 LYS A O 1
ATOM 779 N N . ASN A 1 99 ? 11.467 -2.255 -17.375 1.00 90.06 99 ASN A N 1
ATOM 780 C CA . ASN A 1 99 ? 10.813 -1.441 -18.401 1.00 90.06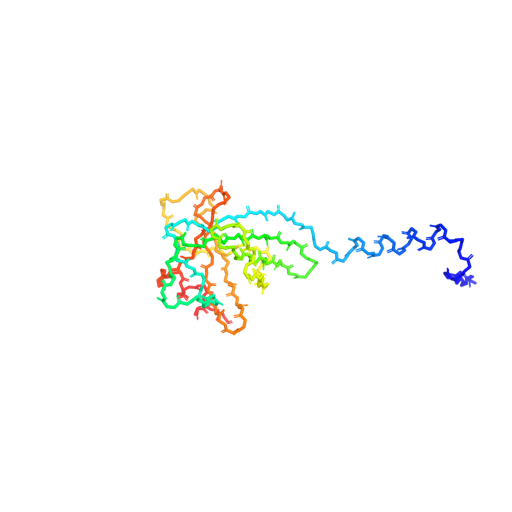 99 ASN A CA 1
ATOM 781 C C . ASN A 1 99 ? 9.554 -0.775 -17.815 1.00 90.06 99 ASN A C 1
ATOM 783 O O . ASN A 1 99 ? 8.460 -1.330 -17.935 1.00 90.06 99 ASN A O 1
ATOM 787 N N . PRO A 1 100 ? 9.681 0.377 -17.131 1.00 88.00 100 PRO A N 1
ATOM 788 C CA . PRO A 1 100 ? 8.528 1.059 -16.554 1.00 88.00 100 PRO A CA 1
ATOM 789 C C . PRO A 1 100 ? 7.608 1.628 -17.654 1.00 88.00 100 PRO A C 1
ATOM 791 O O . PRO A 1 100 ? 8.107 2.025 -18.711 1.00 88.00 100 PRO A O 1
ATOM 794 N N . PRO A 1 101 ? 6.284 1.719 -17.420 1.00 89.12 101 PRO A N 1
ATOM 795 C CA . PRO A 1 101 ? 5.368 2.336 -18.376 1.00 89.12 101 PRO A CA 1
ATOM 796 C C . PRO A 1 101 ? 5.733 3.807 -18.617 1.00 89.12 101 PRO A C 1
ATOM 798 O O . PRO A 1 101 ? 6.058 4.534 -17.677 1.00 89.12 101 PRO A O 1
ATOM 801 N N . SER A 1 102 ? 5.653 4.253 -19.873 1.00 87.00 102 SER A N 1
ATOM 802 C CA . SER A 1 102 ? 6.056 5.605 -20.298 1.00 87.00 102 SER A CA 1
ATOM 803 C C . SER A 1 102 ? 5.157 6.724 -19.780 1.00 87.00 102 SER A C 1
ATOM 805 O O . SER A 1 102 ? 5.570 7.881 -19.765 1.00 87.00 102 SER A O 1
ATOM 807 N N . ASP A 1 103 ? 3.936 6.386 -19.374 1.00 92.44 103 ASP A N 1
ATOM 808 C CA . ASP A 1 103 ? 2.888 7.362 -19.065 1.00 92.44 103 ASP A CA 1
ATOM 809 C C . ASP A 1 103 ? 3.015 7.938 -17.646 1.00 92.44 103 ASP A C 1
ATOM 811 O O . ASP A 1 103 ? 2.291 8.861 -17.268 1.00 92.44 103 ASP A O 1
ATOM 815 N N . TYR A 1 104 ? 3.946 7.406 -16.850 1.00 91.25 104 TYR A N 1
ATOM 816 C CA . TYR A 1 104 ? 4.195 7.858 -15.490 1.00 91.25 104 TYR A CA 1
ATOM 817 C C . TYR A 1 104 ? 5.326 8.890 -15.412 1.00 91.25 104 TYR A C 1
ATOM 819 O O . TYR A 1 104 ? 6.245 8.900 -16.236 1.00 91.25 104 TYR A O 1
ATOM 827 N N . PRO A 1 105 ? 5.304 9.769 -14.391 1.00 92.81 105 PRO A N 1
ATOM 828 C CA . PRO A 1 105 ? 6.406 10.683 -14.137 1.00 92.81 105 PRO A CA 1
ATOM 829 C C . PRO A 1 105 ? 7.734 9.947 -13.950 1.00 92.81 105 PRO A C 1
ATOM 831 O O . PRO A 1 105 ? 7.786 8.791 -13.531 1.00 92.81 105 PRO A O 1
ATOM 834 N N . LYS A 1 106 ? 8.838 10.665 -14.167 1.00 90.38 106 LYS A N 1
ATOM 835 C CA . LYS A 1 106 ? 10.182 10.141 -13.907 1.00 90.38 106 LYS A CA 1
ATOM 836 C C . LYS A 1 106 ? 10.269 9.541 -12.497 1.00 90.38 106 LYS A C 1
ATOM 838 O O . LYS A 1 106 ? 9.850 10.169 -11.527 1.00 90.38 106 LYS A O 1
ATOM 843 N N . ASN A 1 107 ? 10.885 8.363 -12.395 1.00 89.19 107 ASN A N 1
ATOM 844 C CA . ASN A 1 107 ? 11.001 7.564 -11.170 1.00 89.19 107 ASN A CA 1
ATOM 845 C C . ASN A 1 107 ? 9.674 7.002 -10.643 1.00 89.19 107 ASN A C 1
ATOM 847 O O . ASN A 1 107 ? 9.634 6.579 -9.491 1.00 89.19 107 ASN A O 1
ATOM 851 N N . TYR A 1 108 ? 8.625 6.947 -11.456 1.00 94.50 108 TYR A N 1
ATOM 852 C CA . TYR A 1 108 ? 7.379 6.264 -11.140 1.00 94.50 108 TYR A CA 1
ATOM 853 C C . TYR A 1 108 ? 6.973 5.332 -12.291 1.00 94.50 108 TYR A C 1
ATOM 855 O O . TYR A 1 108 ? 7.430 5.532 -13.417 1.00 94.50 108 TYR A O 1
ATOM 863 N N . PRO A 1 109 ? 6.165 4.298 -12.018 1.00 96.62 109 PRO A N 1
ATOM 864 C CA . PRO A 1 109 ? 5.683 3.878 -10.701 1.00 96.62 109 PRO A CA 1
ATOM 865 C C . PRO A 1 109 ? 6.807 3.307 -9.814 1.00 96.62 109 PRO A C 1
ATOM 867 O O . PRO A 1 109 ? 7.947 3.088 -10.244 1.00 96.62 109 PRO A O 1
ATOM 870 N N . SER A 1 110 ? 6.527 3.156 -8.524 1.00 95.44 110 SER A N 1
ATOM 871 C CA . SER A 1 110 ? 7.403 2.508 -7.547 1.00 95.44 110 SER A CA 1
ATOM 872 C C . SER A 1 110 ? 6.625 1.453 -6.784 1.00 95.44 110 SER A C 1
ATOM 874 O O . SER A 1 110 ? 5.451 1.662 -6.488 1.00 95.44 110 SER A O 1
ATOM 876 N N . TYR A 1 111 ? 7.273 0.342 -6.454 1.00 96.75 111 TYR A N 1
ATOM 877 C CA . TYR A 1 111 ? 6.574 -0.818 -5.916 1.00 96.75 111 TYR A CA 1
ATOM 878 C C . TYR A 1 111 ? 7.170 -1.291 -4.599 1.00 96.75 111 TYR A C 1
ATOM 880 O O . TYR A 1 111 ? 8.386 -1.270 -4.429 1.00 96.75 111 TYR A O 1
ATOM 888 N N . GLU A 1 112 ? 6.314 -1.798 -3.718 1.00 95.31 112 GLU A N 1
ATOM 889 C CA . GLU A 1 112 ? 6.724 -2.578 -2.553 1.00 95.31 112 GLU A CA 1
ATOM 890 C C . GLU A 1 112 ? 6.051 -3.944 -2.600 1.00 95.31 112 GLU A C 1
ATOM 892 O O . GLU A 1 112 ? 4.825 -4.042 -2.668 1.00 95.31 112 GLU A O 1
ATOM 897 N N . VAL A 1 113 ? 6.853 -5.006 -2.539 1.00 95.25 113 VAL A N 1
ATOM 898 C CA . VAL A 1 113 ? 6.349 -6.370 -2.354 1.00 95.25 113 VAL A CA 1
ATOM 899 C C . VAL A 1 113 ? 6.293 -6.635 -0.861 1.00 95.25 113 VAL A C 1
ATOM 901 O O . VAL A 1 113 ? 7.324 -6.660 -0.191 1.00 95.25 113 VAL A O 1
ATOM 904 N N . ILE A 1 114 ? 5.090 -6.855 -0.350 1.00 94.69 114 ILE A N 1
ATOM 905 C CA . ILE A 1 114 ? 4.837 -6.985 1.081 1.00 94.69 114 ILE A CA 1
ATOM 906 C C . ILE A 1 114 ? 4.250 -8.364 1.328 1.00 94.69 114 ILE A C 1
ATOM 908 O O . ILE A 1 114 ? 3.432 -8.850 0.553 1.00 94.69 114 ILE A O 1
ATOM 912 N N . THR A 1 115 ? 4.697 -9.029 2.388 1.00 93.69 115 THR A N 1
ATOM 913 C CA . THR A 1 115 ? 4.146 -10.322 2.804 1.00 93.69 115 THR A CA 1
ATOM 914 C C . THR A 1 115 ? 3.736 -10.243 4.261 1.00 93.69 115 THR A C 1
ATOM 916 O O . THR A 1 115 ? 4.557 -9.935 5.121 1.00 93.69 115 THR A O 1
ATOM 919 N N . ILE A 1 116 ? 2.463 -10.522 4.536 1.00 94.44 116 ILE A N 1
ATOM 920 C CA . ILE A 1 116 ? 1.891 -10.534 5.885 1.00 94.44 116 ILE A CA 1
ATOM 921 C C . ILE A 1 116 ? 1.191 -11.876 6.068 1.00 94.44 116 ILE A C 1
ATOM 923 O O . ILE A 1 116 ? 0.394 -12.279 5.227 1.00 94.44 116 ILE A O 1
ATOM 927 N N . ASN A 1 117 ? 1.511 -12.590 7.151 1.00 91.56 117 ASN A N 1
ATOM 928 C CA . ASN A 1 117 ? 0.946 -13.912 7.458 1.00 91.56 117 ASN A CA 1
ATOM 929 C C . ASN A 1 117 ? 1.042 -14.918 6.289 1.00 91.56 117 ASN A C 1
ATOM 931 O O . ASN A 1 117 ? 0.132 -15.708 6.064 1.00 91.56 117 ASN A O 1
ATOM 935 N N . GLY A 1 118 ? 2.137 -14.877 5.521 1.00 92.31 118 GLY A N 1
ATOM 936 C CA . GLY A 1 118 ? 2.359 -15.766 4.373 1.00 92.31 118 GLY A CA 1
ATOM 937 C C . GLY A 1 118 ? 1.606 -15.383 3.093 1.00 92.31 118 GLY A C 1
ATOM 938 O O . GLY A 1 118 ? 1.789 -16.042 2.074 1.00 92.31 118 GLY A O 1
ATOM 939 N N . VAL A 1 119 ? 0.810 -14.310 3.110 1.00 95.12 119 VAL A N 1
ATOM 940 C CA . VAL A 1 119 ? 0.120 -13.782 1.929 1.00 95.12 119 VAL A CA 1
ATOM 941 C C . VAL A 1 119 ? 0.894 -12.584 1.391 1.00 95.12 119 VAL A C 1
ATOM 943 O O . VAL A 1 119 ? 1.090 -11.589 2.091 1.00 95.12 119 VAL A O 1
ATOM 946 N N . THR A 1 120 ? 1.352 -12.690 0.145 1.00 95.06 120 THR A N 1
ATOM 947 C CA . THR A 1 120 ? 2.057 -11.618 -0.567 1.00 95.06 120 THR A CA 1
ATOM 948 C C . THR A 1 120 ? 1.075 -10.737 -1.336 1.00 95.06 120 THR A C 1
ATOM 950 O O . THR A 1 120 ? 0.079 -11.223 -1.871 1.00 95.06 120 THR A O 1
ATOM 953 N N . ASP A 1 121 ? 1.379 -9.447 -1.429 1.00 97.44 121 ASP A N 1
ATOM 954 C CA . ASP A 1 121 ? 0.715 -8.475 -2.297 1.00 97.44 121 ASP A CA 1
ATOM 955 C C . ASP A 1 121 ? 1.684 -7.344 -2.667 1.00 97.44 121 ASP A C 1
ATOM 957 O O . ASP A 1 121 ? 2.760 -7.216 -2.074 1.00 97.44 121 ASP A O 1
ATOM 961 N N . ILE A 1 122 ? 1.305 -6.530 -3.652 1.00 97.75 122 ILE A N 1
ATOM 962 C CA . ILE A 1 122 ? 2.165 -5.484 -4.206 1.00 97.75 122 ILE A CA 1
ATOM 963 C C . ILE A 1 122 ? 1.486 -4.125 -4.067 1.00 97.75 122 ILE A C 1
ATOM 965 O O . ILE A 1 122 ? 0.422 -3.883 -4.641 1.00 97.75 122 ILE A O 1
ATOM 969 N N . VAL A 1 123 ? 2.137 -3.237 -3.318 1.00 98.06 123 VAL A N 1
ATOM 970 C CA . VAL A 1 123 ? 1.802 -1.813 -3.253 1.00 98.06 123 VAL A CA 1
ATOM 971 C C . VAL A 1 123 ? 2.441 -1.105 -4.443 1.00 98.06 123 VAL A C 1
ATOM 973 O O . VAL A 1 123 ? 3.610 -1.325 -4.746 1.00 98.06 123 VAL A O 1
ATOM 976 N N . GLU A 1 124 ? 1.682 -0.232 -5.091 1.00 98.06 124 GLU A N 1
ATOM 977 C CA . GLU A 1 124 ? 2.090 0.613 -6.207 1.00 98.06 124 GLU A CA 1
ATOM 978 C C . GLU A 1 124 ? 1.888 2.089 -5.835 1.00 98.06 124 GLU A C 1
ATOM 980 O O . GLU A 1 124 ? 0.779 2.530 -5.520 1.00 98.06 124 GLU A O 1
ATOM 985 N N . HIS A 1 125 ? 2.960 2.871 -5.937 1.00 97.50 125 HIS A N 1
ATOM 986 C CA . HIS A 1 125 ? 2.914 4.330 -5.947 1.00 97.50 125 HIS A CA 1
ATOM 987 C C . HIS A 1 125 ? 3.083 4.805 -7.385 1.00 97.50 125 HIS A C 1
ATOM 989 O O . HIS A 1 125 ? 4.097 4.529 -8.025 1.00 97.50 125 HIS A O 1
ATOM 995 N N . ARG A 1 126 ? 2.090 5.523 -7.907 1.00 96.44 126 ARG A N 1
ATOM 996 C CA . ARG A 1 126 ? 2.031 5.928 -9.323 1.00 96.44 126 ARG A CA 1
ATOM 997 C C . ARG A 1 126 ? 2.672 7.283 -9.610 1.00 96.44 126 ARG A C 1
ATOM 999 O O . ARG A 1 126 ? 3.055 7.564 -10.740 1.00 96.44 126 ARG A O 1
ATOM 1006 N N . LYS A 1 127 ? 2.764 8.139 -8.598 1.00 95.88 127 LYS A N 1
ATOM 1007 C CA . LYS A 1 127 ? 3.368 9.477 -8.641 1.00 95.88 127 LYS A CA 1
ATOM 1008 C C . LYS A 1 127 ? 3.620 9.953 -7.209 1.00 95.88 127 LYS A C 1
ATOM 1010 O O . LYS A 1 127 ? 3.266 9.264 -6.257 1.00 95.88 127 LYS A O 1
ATOM 1015 N N . MET A 1 128 ? 4.227 11.127 -7.054 1.00 94.81 128 MET A N 1
ATOM 1016 C CA . MET A 1 128 ? 4.533 11.706 -5.741 1.00 94.81 128 MET A CA 1
ATOM 1017 C C . MET A 1 128 ? 3.274 12.288 -5.074 1.00 94.81 128 MET A C 1
ATOM 1019 O O . MET A 1 128 ? 3.056 13.497 -5.090 1.00 94.81 128 MET A O 1
ATOM 1023 N N . GLU A 1 129 ? 2.434 11.422 -4.511 1.00 95.94 129 GLU A N 1
ATOM 1024 C CA . GLU A 1 129 ? 1.185 11.775 -3.825 1.00 95.94 129 GLU A CA 1
ATOM 1025 C C . GLU A 1 129 ? 0.965 10.896 -2.581 1.00 95.94 129 GLU A C 1
ATOM 1027 O O . GLU A 1 129 ? 1.521 9.801 -2.509 1.00 95.94 129 GLU A O 1
ATOM 1032 N N . PRO A 1 130 ? 0.148 11.320 -1.596 1.00 97.38 130 PRO A N 1
ATOM 1033 C CA . PRO A 1 130 ? -0.135 10.525 -0.399 1.00 97.38 130 PRO A CA 1
ATOM 1034 C C . PRO A 1 130 ? -1.177 9.418 -0.660 1.00 97.38 130 PRO A C 1
ATOM 1036 O O . PRO A 1 130 ? -1.991 9.115 0.211 1.00 97.38 130 PRO A O 1
ATOM 1039 N N . ILE A 1 131 ? -1.174 8.825 -1.858 1.00 98.12 131 ILE A N 1
ATOM 1040 C CA . ILE A 1 131 ? -2.101 7.777 -2.290 1.00 98.12 131 ILE A CA 1
ATOM 1041 C C . ILE A 1 131 ? -1.304 6.579 -2.794 1.00 98.12 131 ILE A C 1
ATOM 1043 O O . ILE A 1 131 ? -0.372 6.736 -3.580 1.00 98.12 131 ILE A O 1
ATOM 1047 N N . PHE A 1 132 ? -1.707 5.383 -2.377 1.00 98.31 132 PHE A N 1
ATOM 1048 C CA . PHE A 1 132 ? -1.162 4.133 -2.896 1.00 98.31 132 PHE A CA 1
ATOM 1049 C C . PHE A 1 132 ? -2.263 3.235 -3.460 1.00 98.31 132 PHE A C 1
ATOM 1051 O O . PHE A 1 132 ? -3.451 3.400 -3.165 1.00 98.31 132 PHE A O 1
ATOM 1058 N N . TYR A 1 133 ? -1.847 2.270 -4.271 1.00 98.44 133 TYR A N 1
ATOM 1059 C CA . TYR A 1 133 ? -2.713 1.293 -4.917 1.00 98.44 133 TYR A CA 1
ATOM 1060 C C . TYR A 1 133 ? -2.197 -0.114 -4.616 1.00 98.44 133 TYR A C 1
ATOM 1062 O O . TYR A 1 133 ? -1.001 -0.318 -4.434 1.00 98.44 133 TYR A O 1
ATOM 1070 N N . MET A 1 134 ? -3.089 -1.094 -4.589 1.00 98.12 134 MET A N 1
ATOM 1071 C CA . MET A 1 134 ? -2.745 -2.504 -4.737 1.00 98.12 134 MET A CA 1
ATOM 1072 C C . MET A 1 134 ? -2.848 -2.880 -6.213 1.00 98.12 134 MET A C 1
ATOM 1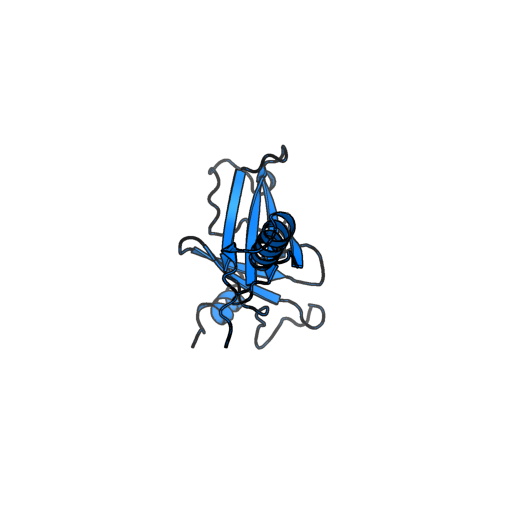074 O O . MET A 1 134 ? -3.873 -2.596 -6.841 1.00 98.12 134 MET A O 1
ATOM 1078 N N . THR A 1 135 ? -1.810 -3.510 -6.762 1.00 97.31 135 THR A N 1
ATOM 1079 C CA . THR A 1 135 ? -1.786 -3.909 -8.177 1.00 97.31 135 THR A CA 1
ATOM 1080 C C . THR A 1 135 ? -2.039 -5.404 -8.360 1.00 97.31 135 THR A C 1
ATOM 1082 O O . THR A 1 135 ? -1.540 -6.243 -7.607 1.00 97.31 135 THR A O 1
ATOM 1085 N N . ASP A 1 136 ? -2.817 -5.744 -9.387 1.00 96.31 136 ASP A N 1
ATOM 1086 C CA . ASP A 1 136 ? -2.987 -7.109 -9.905 1.00 96.31 136 ASP A CA 1
ATOM 1087 C C . ASP A 1 136 ? -2.394 -7.273 -11.306 1.00 96.31 136 ASP A C 1
ATOM 1089 O O . ASP A 1 136 ? -2.643 -8.288 -11.953 1.00 96.31 136 ASP A O 1
ATOM 1093 N N . ASP A 1 137 ? -1.615 -6.295 -11.781 1.00 95.81 137 ASP A N 1
ATOM 1094 C CA . ASP A 1 137 ? -0.986 -6.377 -13.095 1.00 95.81 137 ASP A CA 1
ATOM 1095 C C . ASP A 1 137 ? -0.068 -7.615 -13.154 1.00 95.81 137 ASP A C 1
ATOM 1097 O O . ASP A 1 137 ? 0.948 -7.672 -12.446 1.00 95.81 137 ASP A O 1
ATOM 1101 N N . PRO A 1 138 ? -0.395 -8.625 -13.983 1.00 95.25 138 PRO A N 1
ATOM 1102 C CA . PRO A 1 138 ? 0.371 -9.859 -14.035 1.00 95.25 138 PRO A CA 1
ATOM 1103 C C . PRO A 1 138 ? 1.824 -9.632 -14.465 1.00 95.25 138 PRO A C 1
ATOM 1105 O O . PRO A 1 138 ? 2.689 -10.404 -14.049 1.00 95.25 138 PRO A O 1
ATOM 1108 N N . ALA A 1 139 ? 2.121 -8.592 -15.252 1.00 94.44 139 ALA A N 1
ATOM 1109 C CA . ALA A 1 139 ? 3.489 -8.266 -15.646 1.00 94.44 139 ALA A CA 1
ATOM 1110 C C . ALA A 1 139 ? 4.318 -7.819 -14.433 1.00 94.44 139 ALA A C 1
ATOM 1112 O O . ALA A 1 139 ? 5.410 -8.343 -14.211 1.00 94.44 139 ALA A O 1
ATOM 1113 N N . VAL A 1 140 ? 3.754 -6.943 -13.593 1.00 96.06 140 VAL A N 1
ATOM 1114 C CA . VAL A 1 140 ? 4.385 -6.503 -12.337 1.00 96.06 140 VAL A CA 1
ATOM 1115 C C . VAL A 1 140 ? 4.617 -7.692 -11.404 1.00 96.06 140 VAL A C 1
ATOM 1117 O O . VAL A 1 140 ? 5.704 -7.855 -10.851 1.00 96.06 140 VAL A O 1
ATOM 1120 N N . TRP A 1 141 ? 3.612 -8.558 -11.254 1.00 96.25 141 TRP A N 1
ATOM 1121 C CA . TRP A 1 141 ? 3.705 -9.746 -10.402 1.00 96.25 141 TRP A CA 1
ATOM 1122 C C . TRP A 1 141 ? 4.764 -10.744 -10.871 1.00 96.25 141 TRP A C 1
ATOM 1124 O O . TRP A 1 141 ? 5.500 -11.295 -10.049 1.00 96.25 141 TRP A O 1
ATOM 1134 N N . ASN A 1 142 ? 4.853 -10.984 -12.179 1.00 95.19 142 ASN A N 1
ATOM 1135 C CA . ASN A 1 142 ? 5.864 -11.875 -12.737 1.00 95.19 142 ASN A CA 1
ATOM 1136 C C . ASN A 1 142 ? 7.273 -11.346 -12.455 1.00 95.19 142 ASN A C 1
ATOM 1138 O O . ASN A 1 142 ? 8.104 -12.089 -11.938 1.00 95.19 142 ASN A O 1
ATOM 1142 N N . GLU A 1 143 ? 7.517 -10.062 -12.708 1.00 95.06 143 GLU A N 1
ATOM 1143 C CA . GLU A 1 143 ? 8.850 -9.484 -12.557 1.00 95.06 143 GLU A CA 1
ATOM 1144 C C . GLU A 1 143 ? 9.281 -9.353 -11.086 1.00 95.06 143 GLU A C 1
ATOM 1146 O O . GLU A 1 143 ? 10.398 -9.721 -10.729 1.00 95.06 143 GLU A O 1
ATOM 1151 N N . LEU A 1 144 ? 8.407 -8.860 -10.203 1.00 93.56 144 LEU A N 1
ATOM 1152 C CA . LEU A 1 144 ? 8.810 -8.516 -8.832 1.00 93.56 144 LEU A CA 1
ATOM 1153 C C . LEU A 1 144 ? 8.745 -9.686 -7.841 1.00 93.56 144 LEU A C 1
ATOM 1155 O O . LEU A 1 144 ? 9.409 -9.650 -6.801 1.00 93.56 144 LEU A O 1
ATOM 1159 N N . VAL A 1 145 ? 7.936 -10.710 -8.128 1.00 90.56 145 VAL A N 1
ATOM 1160 C CA . VAL A 1 145 ? 7.738 -11.851 -7.218 1.00 90.56 145 VAL A CA 1
ATOM 1161 C C . VAL A 1 145 ? 8.321 -13.138 -7.787 1.00 90.56 145 VAL A C 1
ATOM 1163 O O . VAL A 1 145 ? 8.955 -13.883 -7.041 1.00 90.56 145 VAL A O 1
ATOM 1166 N N . ARG A 1 146 ? 8.114 -13.420 -9.080 1.00 79.12 146 ARG A N 1
ATOM 1167 C CA . ARG A 1 146 ? 8.492 -14.714 -9.677 1.00 79.12 146 ARG A CA 1
ATOM 1168 C C . ARG A 1 146 ? 9.917 -14.740 -10.226 1.00 79.12 146 ARG A C 1
ATOM 1170 O O . ARG A 1 146 ? 10.516 -15.807 -10.222 1.00 79.12 146 ARG A O 1
ATOM 1177 N N . GLU A 1 147 ? 10.470 -13.601 -10.642 1.00 62.78 147 GLU A N 1
ATOM 1178 C CA . GLU A 1 147 ? 11.863 -13.497 -11.111 1.00 62.78 147 GLU A CA 1
ATOM 1179 C C . GLU A 1 147 ? 12.882 -13.204 -9.990 1.00 62.78 147 GLU A C 1
ATOM 1181 O O . GLU A 1 147 ? 13.992 -12.748 -10.276 1.00 62.78 147 GLU A O 1
ATOM 1186 N N . LYS A 1 148 ? 12.554 -13.454 -8.711 1.00 53.91 148 LYS A N 1
ATOM 1187 C CA . LYS A 1 148 ? 13.577 -13.374 -7.655 1.00 53.91 148 LYS A CA 1
ATOM 1188 C C . LYS A 1 148 ? 14.696 -14.393 -7.957 1.00 53.91 148 LYS A C 1
ATOM 1190 O O . LYS A 1 148 ? 14.361 -15.564 -8.134 1.00 53.91 148 LYS A O 1
ATOM 1195 N N . PRO A 1 149 ? 15.975 -13.973 -8.046 1.00 43.06 149 PRO A N 1
ATOM 1196 C CA . PRO A 1 149 ? 17.097 -14.895 -8.213 1.00 43.06 149 PRO A CA 1
ATOM 1197 C C . PRO A 1 149 ? 17.249 -15.842 -7.018 1.00 43.06 149 PRO A C 1
ATOM 1199 O O . PRO A 1 149 ? 16.857 -15.450 -5.892 1.00 43.06 149 PRO A O 1
#

Sequence (149 aa):
MSDKNIFSLPASYKIAVIMSLVFSIAGCKESSFELSPESRLPKWIEVEASASRNDYKLTMDYYLGPKSAEAVFKLYDLNGKKKMQLKGDTARYPLKLKNPPSDYPKNYPSYEVITINGVTDIVEHRKMEPIFYMTDDPAVWNELVREKP